Protein AF-D3S2A7-F1 (afdb_monomer)

Foldseek 3Di:
DDVVVVVLVVLVCVCVVPVPDPDPVSVVSVVVSVVVVVVVVVVVVVVVD

Secondary structure (DSSP, 8-state):
--HHHHHHHHHHHHHHHH--S--HHHHHHHHHHHHHHHHHHHHHHHT--

Mean predicted aligned error: 6.61 Å

Sequence (49 aa):
MRIDIVIVLLAMLLPFISLKSNDLTAYFYWFAVTALYLLYISIRRWEVE

Solvent-accessible surface area (backbone atoms only — not comparable to full-atom values): 3010 Å² total; per-residue (Å²): 133,63,67,69,60,53,54,52,54,52,60,68,46,45,48,78,75,72,47,88,57,99,43,73,65,52,58,54,48,54,50,50,56,50,52,52,50,52,50,51,53,57,55,54,59,67,74,75,116

pLDDT: mean 79.5, std 9.93, range [48.97, 92.12]

Structure (mmCIF, N/CA/C/O backbone):
data_AF-D3S2A7-F1
#
_entry.id   AF-D3S2A7-F1
#
loop_
_atom_site.group_PDB
_atom_site.id
_atom_site.type_symbol
_atom_site.label_atom_id
_atom_site.label_alt_id
_atom_site.label_comp_id
_atom_site.label_asym_id
_atom_site.label_entity_id
_atom_site.label_seq_id
_atom_site.pdbx_PDB_ins_code
_atom_site.Cartn_x
_atom_site.Cartn_y
_atom_site.Cartn_z
_atom_site.occupancy
_atom_site.B_iso_or_equiv
_atom_site.auth_seq_id
_atom_site.auth_comp_id
_atom_site.auth_asym_id
_atom_site.auth_atom_id
_atom_site.pdbx_PDB_model_num
ATOM 1 N N . MET A 1 1 ? 0.557 -10.477 -18.940 1.00 59.44 1 MET A N 1
ATOM 2 C CA . MET A 1 1 ? 0.236 -9.629 -17.769 1.00 59.44 1 MET A CA 1
ATOM 3 C C . MET A 1 1 ? 1.523 -9.442 -16.977 1.00 59.44 1 MET A C 1
ATOM 5 O O . MET A 1 1 ? 2.164 -10.448 -16.702 1.00 59.44 1 MET A O 1
ATOM 9 N N . ARG A 1 2 ? 1.979 -8.206 -16.719 1.00 79.19 2 ARG A N 1
ATOM 10 C CA . ARG A 1 2 ? 3.221 -7.981 -15.949 1.00 79.19 2 ARG A CA 1
ATOM 11 C C . ARG A 1 2 ? 3.006 -8.412 -14.493 1.00 79.19 2 ARG A C 1
ATOM 13 O O . ARG A 1 2 ? 1.946 -8.129 -13.941 1.00 79.19 2 ARG A O 1
ATOM 20 N N . ILE A 1 3 ? 3.982 -9.104 -13.903 1.00 83.31 3 ILE A N 1
ATOM 21 C CA . ILE A 1 3 ? 3.898 -9.693 -12.550 1.00 83.31 3 ILE A CA 1
ATOM 22 C C . ILE A 1 3 ? 3.565 -8.630 -11.495 1.00 83.31 3 ILE A C 1
ATOM 24 O O . ILE A 1 3 ? 2.731 -8.859 -10.627 1.00 83.31 3 ILE A O 1
ATOM 28 N N . ASP A 1 4 ? 4.144 -7.442 -11.625 1.00 78.62 4 ASP A N 1
ATOM 29 C CA . ASP A 1 4 ? 3.890 -6.268 -10.789 1.00 78.62 4 ASP A CA 1
ATOM 30 C C . ASP A 1 4 ? 2.398 -5.905 -10.697 1.00 78.62 4 ASP A C 1
ATOM 32 O O . ASP A 1 4 ? 1.878 -5.660 -9.609 1.00 78.62 4 ASP A O 1
ATOM 36 N N . ILE A 1 5 ? 1.675 -5.968 -11.816 1.00 80.50 5 ILE A N 1
ATOM 37 C CA . ILE A 1 5 ? 0.232 -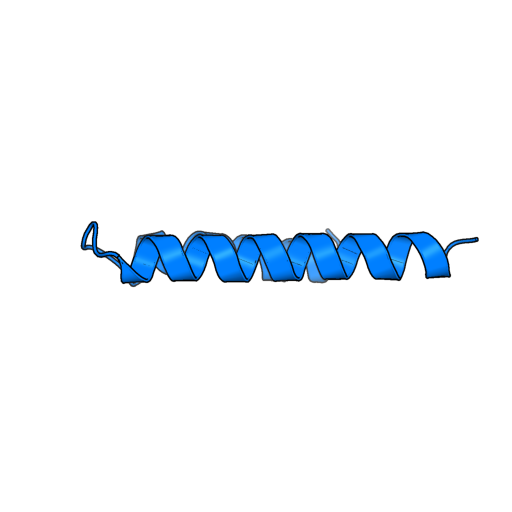5.692 -11.860 1.00 80.50 5 ILE A CA 1
ATOM 38 C C . ILE A 1 5 ? -0.550 -6.792 -11.128 1.00 80.50 5 ILE A C 1
ATOM 40 O O . ILE A 1 5 ? -1.512 -6.502 -10.419 1.00 80.50 5 ILE A O 1
ATOM 44 N N . VAL A 1 6 ? -0.126 -8.053 -11.262 1.00 86.25 6 VAL A N 1
ATOM 45 C CA . VAL A 1 6 ? -0.754 -9.195 -10.575 1.00 86.25 6 VAL A CA 1
ATOM 46 C C . VAL A 1 6 ? -0.611 -9.052 -9.058 1.00 86.25 6 VAL A C 1
ATOM 48 O O . VAL A 1 6 ? -1.581 -9.251 -8.331 1.00 86.25 6 VAL A O 1
ATOM 51 N N . ILE A 1 7 ? 0.575 -8.666 -8.580 1.00 86.19 7 ILE A N 1
ATOM 52 C CA . ILE A 1 7 ? 0.857 -8.485 -7.148 1.00 86.19 7 ILE A CA 1
ATOM 53 C C . ILE A 1 7 ? -0.009 -7.367 -6.560 1.00 86.19 7 ILE A C 1
ATOM 55 O O . ILE A 1 7 ? -0.597 -7.547 -5.496 1.00 86.19 7 ILE A O 1
ATOM 59 N N . VAL A 1 8 ? -0.136 -6.238 -7.261 1.00 84.44 8 VAL A N 1
ATOM 60 C CA . VAL A 1 8 ? -0.961 -5.107 -6.806 1.00 84.44 8 VAL A CA 1
ATOM 61 C C . VAL A 1 8 ? -2.432 -5.500 -6.741 1.00 84.44 8 VAL A C 1
ATOM 63 O O . VAL A 1 8 ? -3.093 -5.218 -5.748 1.00 84.44 8 VAL A O 1
ATOM 66 N N . LEU A 1 9 ? -2.939 -6.211 -7.749 1.00 84.25 9 LEU A N 1
ATOM 67 C CA . LEU A 1 9 ? -4.318 -6.702 -7.745 1.00 84.25 9 LEU A CA 1
ATOM 68 C C . LEU A 1 9 ? -4.586 -7.672 -6.590 1.00 84.25 9 LEU A C 1
ATOM 70 O O . LEU A 1 9 ? -5.620 -7.569 -5.936 1.00 84.25 9 LEU A O 1
ATOM 74 N N . LEU A 1 10 ? -3.650 -8.573 -6.289 1.00 85.12 10 LEU A N 1
ATOM 75 C CA . LEU A 1 10 ? -3.767 -9.468 -5.134 1.00 85.12 10 LEU A CA 1
ATOM 76 C C . LEU A 1 10 ? -3.734 -8.699 -3.806 1.00 85.12 10 LEU A C 1
ATOM 78 O O . LEU A 1 10 ? -4.534 -8.990 -2.917 1.00 85.12 10 LEU A O 1
ATOM 82 N N . ALA A 1 11 ? -2.872 -7.687 -3.683 1.00 85.69 11 ALA A N 1
ATOM 83 C CA . ALA A 1 11 ? -2.839 -6.808 -2.515 1.00 85.69 11 ALA A CA 1
ATOM 84 C C . ALA A 1 11 ? -4.153 -6.025 -2.352 1.00 85.69 11 ALA A C 1
ATOM 86 O O . ALA A 1 11 ? -4.667 -5.909 -1.247 1.00 85.69 11 ALA A O 1
ATOM 87 N N . MET A 1 12 ? -4.760 -5.559 -3.444 1.00 82.62 12 MET A N 1
ATOM 88 C CA . MET A 1 12 ? -6.072 -4.901 -3.417 1.00 82.62 12 MET A CA 1
ATOM 89 C C . MET A 1 12 ? -7.220 -5.859 -3.044 1.00 82.62 12 MET A C 1
ATOM 91 O O . MET A 1 12 ? -8.232 -5.426 -2.502 1.00 82.62 12 MET A O 1
ATOM 95 N N . LEU A 1 13 ? -7.080 -7.164 -3.287 1.00 84.69 13 LEU A N 1
ATOM 96 C CA . LEU A 1 13 ? -8.100 -8.166 -2.942 1.00 84.69 13 LEU A CA 1
ATOM 97 C C . LEU A 1 13 ? -8.021 -8.654 -1.488 1.00 84.69 13 LEU A C 1
ATOM 99 O O . LEU A 1 13 ? -9.036 -9.049 -0.912 1.00 84.69 13 LEU A O 1
ATOM 103 N N . LEU A 1 14 ? -6.837 -8.597 -0.877 1.00 80.25 14 LEU A N 1
ATOM 104 C CA . LEU A 1 14 ? -6.575 -8.988 0.512 1.00 80.25 14 LEU A CA 1
ATOM 105 C C . LEU A 1 14 ? -7.572 -8.426 1.551 1.00 80.25 14 LEU A C 1
ATOM 107 O O . LEU A 1 14 ? -8.029 -9.204 2.396 1.00 80.25 14 LEU A O 1
ATOM 111 N N . PRO A 1 15 ? -7.966 -7.137 1.518 1.00 74.69 15 PRO A N 1
ATOM 112 C CA . PRO A 1 15 ? -8.930 -6.597 2.473 1.00 74.69 15 PRO A CA 1
ATOM 113 C C . PRO A 1 15 ? -10.337 -7.176 2.280 1.00 74.69 15 PRO A C 1
ATOM 115 O O . PRO A 1 15 ? -11.008 -7.430 3.271 1.00 74.69 15 PRO A O 1
ATOM 118 N N . PHE A 1 16 ? -10.766 -7.502 1.056 1.00 75.62 16 PHE A N 1
ATOM 119 C CA . PHE A 1 16 ? -12.086 -8.111 0.823 1.00 75.62 16 PHE A CA 1
ATOM 120 C C . PHE A 1 16 ? -12.210 -9.530 1.395 1.00 75.62 16 PHE A C 1
ATOM 122 O O . PHE A 1 16 ? -13.313 -9.985 1.693 1.00 75.62 16 PHE A O 1
ATOM 129 N N 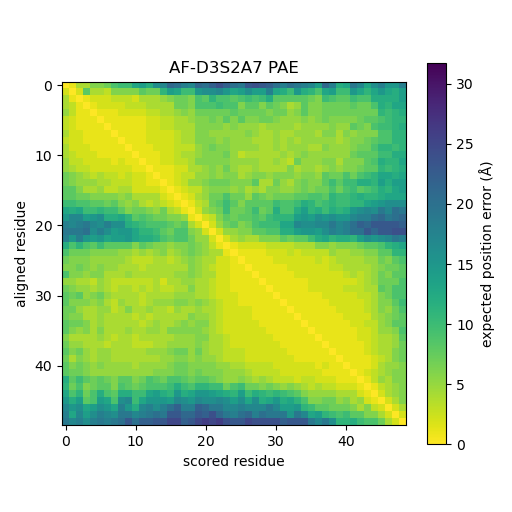. ILE A 1 17 ? -11.086 -10.235 1.544 1.00 74.75 17 ILE A N 1
ATOM 130 C CA . ILE A 1 17 ? -11.052 -11.609 2.059 1.00 74.75 17 ILE A CA 1
ATOM 131 C C . ILE A 1 17 ? -10.769 -11.620 3.568 1.00 74.75 17 ILE A C 1
ATOM 133 O O . ILE A 1 17 ? -11.380 -12.400 4.300 1.00 74.75 17 ILE A O 1
ATOM 137 N N . SER A 1 18 ? -9.851 -10.765 4.038 1.00 72.00 18 SER A N 1
ATOM 138 C CA . SER A 1 18 ? -9.353 -10.790 5.423 1.00 72.00 18 SER A CA 1
ATOM 139 C C . SER A 1 18 ? -10.003 -9.767 6.358 1.00 72.00 18 SER A C 1
ATOM 141 O O . SER A 1 18 ? -10.129 -10.042 7.549 1.00 72.00 18 SER A O 1
ATOM 143 N N . LEU A 1 19 ? -10.453 -8.617 5.847 1.00 68.56 19 LEU A N 1
ATOM 144 C CA . LEU A 1 19 ? -11.031 -7.533 6.643 1.00 68.56 19 LEU A CA 1
ATOM 145 C C . LEU A 1 19 ? -12.537 -7.469 6.380 1.00 68.56 19 LEU A C 1
ATOM 147 O O . LEU A 1 19 ? -13.024 -6.734 5.528 1.00 68.56 19 LEU A O 1
ATOM 151 N N . LYS A 1 20 ? -13.286 -8.288 7.125 1.00 65.94 20 LYS A N 1
ATOM 152 C CA . LYS A 1 20 ? -14.758 -8.327 7.055 1.00 65.94 20 LYS A CA 1
ATOM 153 C C . LYS A 1 20 ? -15.446 -7.171 7.787 1.00 65.94 20 LYS A C 1
ATOM 155 O O . LYS A 1 20 ? -16.654 -7.006 7.632 1.00 65.94 20 LYS A O 1
ATOM 160 N N . SER A 1 21 ? -14.720 -6.403 8.596 1.00 64.88 21 SER A N 1
ATOM 161 C CA . SER A 1 21 ? -15.250 -5.249 9.320 1.00 64.88 21 SER A CA 1
ATOM 162 C C . SER A 1 21 ? -14.857 -3.943 8.631 1.00 64.88 21 SER A C 1
ATOM 164 O O . SER A 1 21 ? -13.748 -3.800 8.117 1.00 64.88 21 SER A O 1
ATOM 166 N N . ASN A 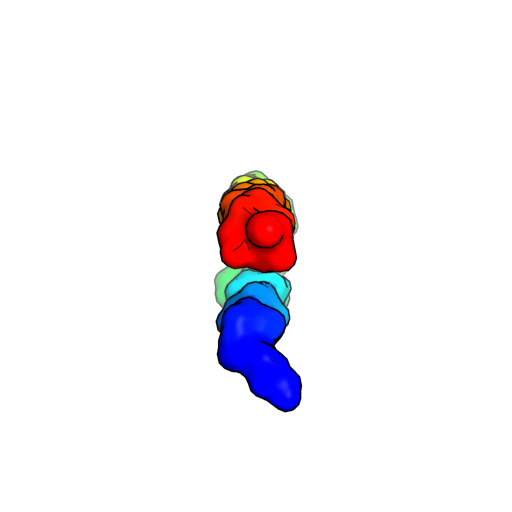1 22 ? -15.761 -2.960 8.667 1.00 65.12 22 ASN A N 1
ATOM 167 C CA . ASN A 1 22 ? -15.509 -1.577 8.239 1.00 65.12 22 ASN A CA 1
ATOM 168 C C . ASN A 1 22 ? -14.605 -0.828 9.240 1.00 65.12 22 ASN A C 1
ATOM 170 O O . ASN A 1 22 ? -14.859 0.328 9.577 1.00 65.12 22 ASN A O 1
ATOM 174 N N . ASP A 1 23 ? -13.583 -1.500 9.761 1.00 72.81 23 ASP A N 1
ATOM 175 C CA . ASP A 1 23 ? -12.683 -0.933 10.751 1.00 72.81 23 ASP A CA 1
ATOM 176 C C . ASP A 1 23 ? -11.673 0.005 10.098 1.00 72.81 23 ASP A C 1
ATOM 178 O O . ASP A 1 23 ? -11.283 -0.145 8.936 1.00 72.81 23 ASP A O 1
ATOM 182 N N . LEU A 1 24 ? -11.196 0.960 10.896 1.00 81.75 24 LEU A N 1
ATOM 183 C CA . LEU A 1 24 ? -10.173 1.940 10.522 1.00 81.75 24 LEU A CA 1
ATOM 184 C C . LEU A 1 24 ? -8.938 1.280 9.869 1.00 81.75 24 LEU A C 1
ATOM 186 O O . LEU A 1 24 ? -8.301 1.852 8.987 1.00 81.75 24 LEU A O 1
ATOM 190 N N . THR A 1 25 ? -8.641 0.039 10.258 1.00 82.69 25 THR A N 1
ATOM 191 C CA . THR A 1 25 ? -7.579 -0.811 9.707 1.00 82.69 25 THR A CA 1
ATOM 192 C C . THR A 1 25 ? -7.710 -1.036 8.199 1.00 82.69 25 THR A C 1
ATOM 194 O O . THR A 1 25 ? -6.702 -1.004 7.495 1.00 82.69 25 THR A O 1
ATOM 197 N N . ALA A 1 26 ? -8.927 -1.211 7.673 1.00 82.38 26 ALA A N 1
ATOM 198 C CA . ALA A 1 26 ? -9.149 -1.373 6.236 1.00 82.38 26 ALA A CA 1
ATOM 199 C C . ALA A 1 26 ? -8.789 -0.095 5.469 1.00 82.38 26 ALA A C 1
ATOM 201 O O . ALA A 1 26 ? -8.143 -0.164 4.424 1.00 82.38 26 ALA A O 1
ATOM 202 N N . TYR A 1 27 ? -9.122 1.075 6.019 1.00 83.19 27 TYR A N 1
ATO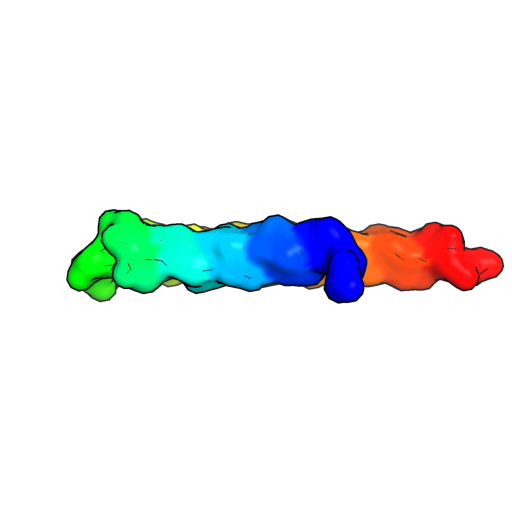M 203 C CA . TYR A 1 27 ? -8.759 2.363 5.424 1.00 83.19 27 TYR A CA 1
ATOM 204 C C . TYR A 1 27 ? -7.242 2.577 5.404 1.00 83.19 27 TYR A C 1
ATOM 206 O O . TYR A 1 27 ? -6.695 2.956 4.367 1.00 83.19 27 TYR A O 1
ATOM 214 N N . PHE A 1 28 ? -6.545 2.275 6.505 1.00 87.75 28 PHE A N 1
ATOM 215 C CA . PHE A 1 28 ? -5.080 2.342 6.541 1.00 87.75 28 PHE A CA 1
ATOM 216 C C . PHE A 1 28 ? -4.425 1.370 5.558 1.00 87.75 28 PHE A C 1
ATOM 218 O O . PHE A 1 28 ? -3.446 1.731 4.905 1.00 87.75 28 PHE A O 1
ATOM 225 N N . TYR A 1 29 ? -4.982 0.167 5.406 1.00 86.62 29 TYR A N 1
ATOM 226 C CA . TYR A 1 29 ? -4.488 -0.815 4.447 1.00 86.62 29 TYR A CA 1
ATOM 227 C C . TYR A 1 29 ? -4.594 -0.297 3.005 1.00 86.62 29 TYR A C 1
ATOM 229 O O . TYR A 1 29 ? -3.608 -0.301 2.267 1.00 86.62 29 TYR A O 1
ATOM 237 N N . TRP A 1 30 ? -5.763 0.219 2.616 1.00 86.69 30 TRP A N 1
ATOM 238 C CA . TRP A 1 30 ? -5.972 0.794 1.285 1.00 86.69 30 TRP A CA 1
ATOM 239 C C . TRP A 1 30 ? -5.082 2.001 1.014 1.00 86.69 30 TRP A C 1
ATOM 241 O O . TRP A 1 30 ? -4.521 2.117 -0.079 1.00 86.69 30 TRP A O 1
ATOM 251 N N . PHE A 1 31 ? -4.912 2.871 2.011 1.00 89.38 31 PHE A N 1
ATOM 252 C CA . PHE A 1 31 ? -3.993 3.998 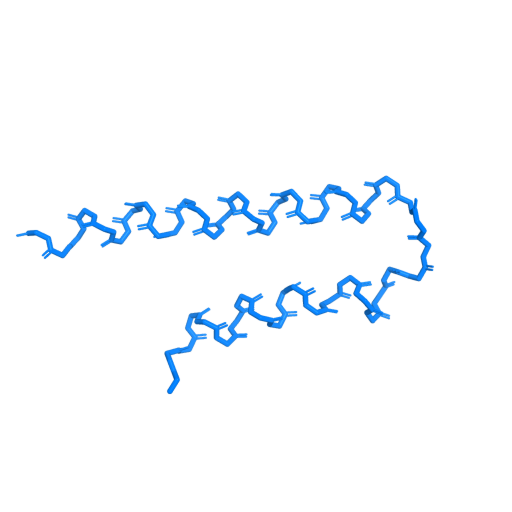1.920 1.00 89.38 31 PHE A CA 1
ATOM 253 C C . PHE A 1 31 ? -2.557 3.525 1.662 1.00 89.38 31 PHE A C 1
ATOM 255 O O . PHE A 1 31 ? -1.919 3.998 0.722 1.00 89.38 31 PHE A O 1
ATOM 262 N N . ALA A 1 32 ? -2.070 2.547 2.432 1.00 90.38 32 ALA A N 1
ATOM 263 C CA . ALA A 1 32 ? -0.715 2.019 2.296 1.00 90.38 32 ALA A CA 1
ATOM 264 C C . ALA A 1 32 ? -0.474 1.357 0.929 1.00 90.38 32 ALA A C 1
ATOM 266 O O . ALA A 1 32 ? 0.510 1.677 0.261 1.00 90.38 32 ALA A O 1
ATOM 267 N N . VAL A 1 33 ? -1.381 0.479 0.481 1.00 89.25 33 VAL A N 1
ATOM 268 C CA . VAL A 1 33 ? -1.267 -0.197 -0.827 1.00 89.25 33 VAL A CA 1
ATOM 269 C C . VAL A 1 33 ? -1.265 0.817 -1.969 1.00 89.25 33 VAL A C 1
ATOM 271 O O . VAL A 1 33 ? -0.435 0.729 -2.874 1.00 89.25 33 VAL A O 1
ATOM 274 N N . THR A 1 34 ? -2.148 1.816 -1.910 1.00 87.69 34 THR A N 1
AT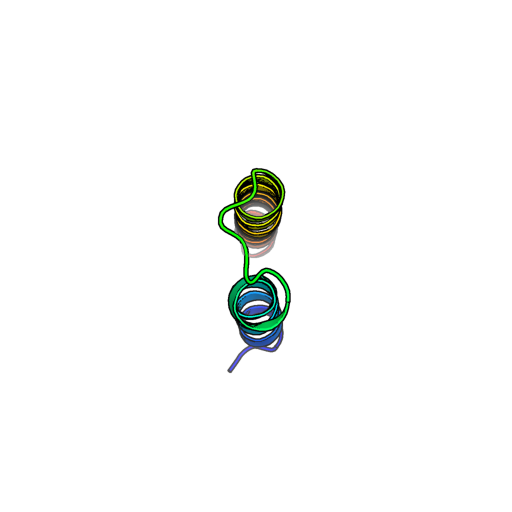OM 275 C CA . THR A 1 34 ? -2.234 2.858 -2.942 1.00 87.69 34 THR A CA 1
ATOM 276 C C . THR A 1 34 ? -0.978 3.727 -2.961 1.00 87.69 34 THR A C 1
ATOM 278 O O . THR A 1 34 ? -0.411 3.954 -4.028 1.00 87.69 34 THR A O 1
ATOM 281 N N . ALA A 1 35 ? -0.499 4.174 -1.796 1.00 92.12 35 ALA A N 1
ATOM 282 C CA . ALA A 1 35 ? 0.708 4.990 -1.690 1.00 92.12 35 ALA A CA 1
ATOM 283 C C . ALA A 1 35 ? 1.949 4.252 -2.217 1.00 92.12 35 ALA A C 1
ATOM 285 O O . ALA A 1 35 ? 2.721 4.826 -2.985 1.00 92.12 35 ALA A O 1
ATOM 286 N N . LEU A 1 36 ? 2.111 2.969 -1.870 1.00 90.12 36 LEU A N 1
ATOM 287 C CA . LEU A 1 36 ? 3.203 2.131 -2.374 1.00 90.12 36 LEU A CA 1
ATOM 288 C C . LEU A 1 36 ? 3.138 1.951 -3.891 1.00 90.12 36 LEU A C 1
ATOM 290 O O . LEU A 1 36 ? 4.166 2.038 -4.561 1.00 90.12 36 LEU A O 1
ATOM 294 N N . TYR A 1 37 ? 1.941 1.741 -4.444 1.00 85.94 37 TYR A N 1
ATOM 295 C CA . TYR A 1 37 ? 1.775 1.616 -5.889 1.00 85.94 37 TYR A CA 1
ATOM 296 C C . TYR A 1 37 ? 2.108 2.920 -6.623 1.00 85.94 37 TYR A C 1
ATOM 298 O O . TYR A 1 37 ? 2.824 2.895 -7.623 1.00 85.94 37 TYR A O 1
ATOM 306 N N . LEU A 1 38 ? 1.647 4.064 -6.106 1.00 88.50 38 LEU A N 1
ATOM 307 C CA . LEU A 1 38 ? 1.971 5.381 -6.661 1.00 88.50 38 LEU A CA 1
ATOM 308 C C . LEU A 1 38 ? 3.477 5.667 -6.605 1.00 88.50 38 LEU A C 1
ATOM 310 O O . LEU A 1 38 ? 4.047 6.134 -7.590 1.00 88.50 38 LEU A O 1
ATOM 314 N N . LEU A 1 39 ? 4.137 5.327 -5.496 1.00 90.38 39 LEU A N 1
ATOM 315 C CA . LEU A 1 39 ? 5.593 5.424 -5.376 1.00 90.38 39 LEU A CA 1
ATOM 316 C C . LEU A 1 39 ? 6.296 4.556 -6.419 1.00 90.38 39 LEU A C 1
ATOM 318 O O . LEU A 1 39 ? 7.158 5.046 -7.145 1.00 90.38 39 LEU A O 1
ATOM 322 N N . TYR A 1 40 ? 5.885 3.297 -6.546 1.00 85.12 40 TYR A N 1
ATOM 323 C CA . TYR A 1 40 ? 6.456 2.357 -7.503 1.00 85.12 40 TYR A CA 1
ATOM 324 C C . TYR A 1 40 ? 6.380 2.865 -8.949 1.00 85.12 40 TYR A C 1
ATOM 326 O O . TYR A 1 40 ? 7.393 2.872 -9.650 1.00 85.12 40 TYR A O 1
ATOM 334 N N . ILE A 1 41 ? 5.207 3.335 -9.392 1.00 86.94 41 ILE A N 1
ATOM 335 C CA . ILE A 1 41 ? 5.064 3.880 -10.751 1.00 86.94 41 ILE A CA 1
ATOM 336 C C . ILE A 1 41 ? 5.813 5.203 -10.914 1.00 86.94 41 ILE A C 1
ATOM 338 O O . ILE A 1 41 ? 6.315 5.475 -12.002 1.00 86.94 41 ILE A O 1
ATOM 342 N N . SER A 1 42 ? 5.906 6.015 -9.855 1.00 86.81 42 SER A N 1
ATOM 343 C CA . SER A 1 42 ? 6.626 7.286 -9.906 1.00 86.81 42 SER A CA 1
ATOM 344 C C . SER A 1 42 ? 8.116 7.052 -10.125 1.00 86.81 42 SER A C 1
ATOM 346 O O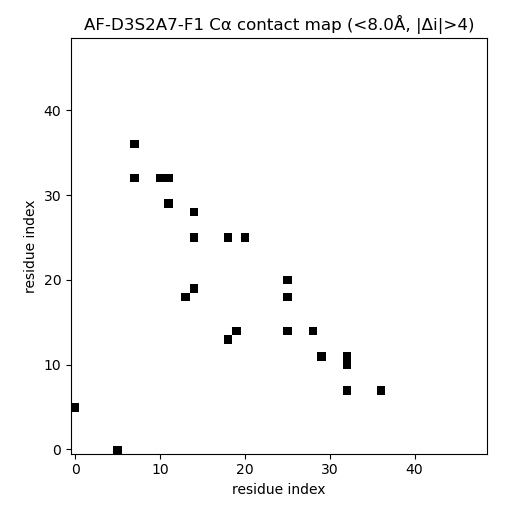 . SER A 1 42 ? 8.678 7.657 -11.025 1.00 86.81 42 SER A O 1
ATOM 348 N N . ILE A 1 43 ? 8.721 6.106 -9.398 1.00 86.12 43 ILE A N 1
ATOM 349 C CA . ILE A 1 43 ? 10.139 5.751 -9.523 1.00 86.12 43 ILE A CA 1
ATOM 350 C C . ILE A 1 43 ? 10.405 5.133 -10.896 1.00 86.12 43 ILE A C 1
ATOM 352 O O . ILE A 1 43 ? 11.277 5.601 -11.620 1.00 86.12 43 ILE A O 1
ATOM 356 N N . ARG A 1 44 ? 9.603 4.140 -11.306 1.00 76.75 44 ARG A N 1
ATOM 357 C CA . ARG A 1 44 ? 9.791 3.484 -12.609 1.00 76.75 44 ARG A CA 1
ATOM 358 C C . ARG A 1 44 ? 9.602 4.415 -13.799 1.00 76.75 44 ARG A C 1
ATOM 360 O O . ARG A 1 44 ? 10.181 4.154 -14.844 1.00 76.75 44 ARG A O 1
ATOM 367 N N . ARG A 1 45 ? 8.794 5.473 -13.683 1.00 70.94 45 ARG A N 1
ATOM 368 C CA . ARG A 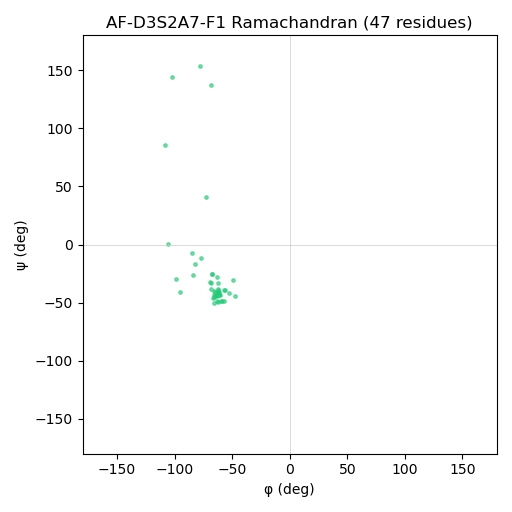1 45 ? 8.643 6.451 -14.768 1.00 70.94 45 ARG A CA 1
ATOM 369 C C . ARG A 1 45 ? 9.959 7.166 -15.080 1.00 70.94 45 ARG A C 1
ATOM 371 O O . ARG A 1 45 ? 10.191 7.463 -16.243 1.00 70.94 45 ARG A O 1
ATOM 378 N N . TRP A 1 46 ? 10.801 7.396 -14.074 1.00 62.38 46 TRP A N 1
ATOM 379 C CA . TRP A 1 46 ? 12.106 8.043 -14.237 1.00 62.38 46 TRP A CA 1
ATOM 380 C C . TRP A 1 46 ? 13.215 7.092 -14.710 1.00 62.38 46 TRP A C 1
ATOM 382 O O . TRP A 1 46 ? 14.240 7.560 -15.176 1.00 62.38 46 TRP A O 1
ATOM 392 N N . GLU A 1 47 ? 13.029 5.771 -14.615 1.00 61.75 47 GLU A N 1
ATOM 393 C CA . GLU A 1 47 ? 14.006 4.771 -15.093 1.00 61.75 47 GLU A CA 1
ATOM 394 C C . GLU A 1 47 ? 13.872 4.445 -16.593 1.00 61.75 47 GLU A C 1
ATOM 396 O O . GLU A 1 47 ? 14.666 3.674 -17.130 1.00 61.75 47 GLU A O 1
ATOM 401 N N . VAL A 1 48 ? 12.833 4.958 -17.258 1.00 60.03 48 VAL A N 1
ATOM 402 C CA . VAL A 1 48 ? 12.509 4.652 -18.665 1.00 60.03 48 VAL A CA 1
ATOM 403 C C . VAL A 1 48 ? 12.860 5.822 -19.610 1.00 60.03 48 VAL A C 1
ATOM 405 O O . VAL A 1 48 ? 12.669 5.694 -20.818 1.00 60.03 48 VAL A O 1
ATOM 408 N N . GLU A 1 49 ? 13.401 6.929 -19.088 1.00 48.97 49 GLU A N 1
ATOM 409 C CA . GLU A 1 49 ? 14.065 7.998 -19.867 1.00 48.97 49 GLU A CA 1
ATOM 410 C C . GLU A 1 49 ? 15.575 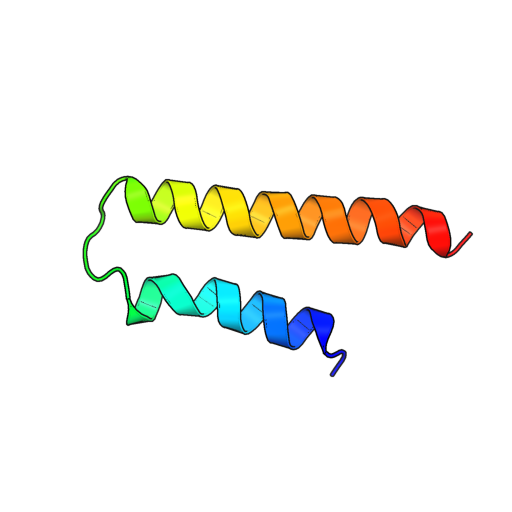7.751 -19.968 1.00 48.97 49 GLU A C 1
ATOM 412 O O . GLU A 1 49 ? 16.121 7.974 -21.074 1.00 48.97 49 GLU A O 1
#

Radius of gyration: 12.99 Å; Cα contacts (8 Å, |Δi|>4): 12; chains: 1; bounding box: 30×20×31 Å

Organism: Ferroglobus placidus (strain DSM 10642 / AEDII12DO) (NCBI:txid589924)